Protein AF-A0A7D9EKV7-F1 (afdb_monomer_lite)

Secondary structure (DSSP, 8-state):
--HHHHHHHHHHHHTT-HHHHHHHHHHHS-HHHHHHHHHHHHHHHHHSSSS-HHHHHHHHHHTT-HHHHHHHHHHTT-HHHHHHHHHHHHHTT-S-TT-HHHHHHHHHHHHHHHHHHHHTT-HHHHHHHHHHSHHHHHHHHHHH-

Radius of gyration: 18.98 Å; chains: 1; bounding box: 50×20×52 Å

InterPro domains:
  IPR039694 WD repeat-containing protein 11 [PTHR14593] (2-132)
  IPR057854 WDR11, TPR domain [PF23753] (7-92)

Sequence (145 aa):
MIDKGLDACRYLQTYGKWDQAAWLAKATLDYNDCAEVMRRWIEHLSGTQISQQSRGLLLCISLGQFKKALLMVFGMRFFDRAALFAEACLEYGLLPTDDSSVSLLLESVFTEYARYLYAIGLINAAKYYCTKGGQEGKRLLEDIS

Structure (mmCIF, N/CA/C/O backbone):
data_AF-A0A7D9EKV7-F1
#
_entry.id   AF-A0A7D9EKV7-F1
#
loop_
_atom_site.group_PDB
_atom_site.id
_atom_site.type_symbol
_atom_site.label_atom_id
_atom_site.label_alt_id
_atom_site.label_comp_id
_atom_si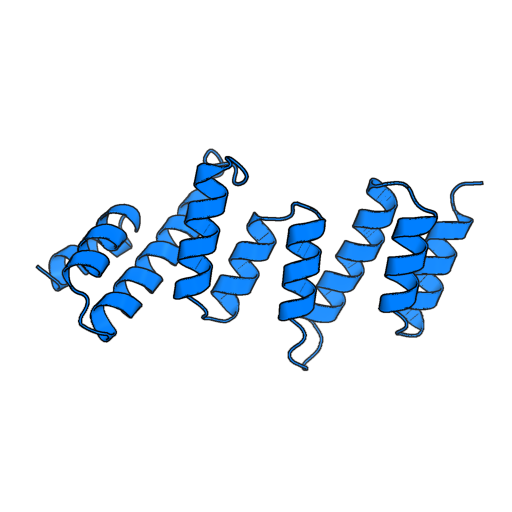te.label_asym_id
_atom_site.label_entity_id
_atom_site.label_seq_id
_atom_site.pdbx_PDB_ins_code
_atom_site.Cartn_x
_atom_site.Cartn_y
_atom_site.Cartn_z
_atom_site.occupancy
_atom_site.B_iso_or_equiv
_atom_site.auth_seq_id
_atom_site.auth_comp_id
_atom_site.auth_asym_id
_atom_site.auth_atom_id
_atom_site.pdbx_PDB_model_num
ATOM 1 N N . MET A 1 1 ? 26.977 0.892 -22.201 1.00 49.94 1 MET A N 1
ATOM 2 C CA . MET A 1 1 ? 25.902 0.423 -23.111 1.00 49.94 1 MET A CA 1
ATOM 3 C C . MET A 1 1 ? 24.528 0.479 -22.423 1.00 49.94 1 MET A C 1
ATOM 5 O O . MET A 1 1 ? 23.704 -0.391 -22.662 1.00 49.94 1 MET A O 1
ATOM 9 N N . ILE A 1 2 ? 24.272 1.485 -21.575 1.00 53.34 2 ILE A N 1
ATOM 10 C CA . ILE A 1 2 ? 23.206 1.422 -20.557 1.00 53.34 2 ILE A CA 1
ATOM 11 C C . ILE A 1 2 ? 21.836 1.911 -21.088 1.00 53.34 2 ILE A C 1
ATOM 13 O O . ILE A 1 2 ? 20.816 1.387 -20.670 1.00 53.34 2 ILE A O 1
ATOM 17 N N . ASP A 1 3 ? 21.775 2.761 -22.119 1.00 62.19 3 ASP A N 1
ATOM 18 C CA . ASP A 1 3 ? 20.488 3.356 -22.546 1.00 62.19 3 ASP A CA 1
ATOM 19 C C . ASP A 1 3 ? 19.622 2.525 -23.514 1.00 62.19 3 ASP A C 1
ATOM 21 O O . ASP A 1 3 ? 18.418 2.754 -23.630 1.00 62.19 3 ASP A O 1
ATOM 25 N N . LYS A 1 4 ? 20.178 1.519 -24.207 1.00 76.56 4 LYS A N 1
ATOM 26 C CA . LYS A 1 4 ? 19.422 0.800 -25.259 1.00 76.56 4 LYS A CA 1
ATOM 27 C C . LYS A 1 4 ? 18.253 -0.028 -24.712 1.00 76.56 4 LYS A C 1
ATOM 29 O O . LYS A 1 4 ? 17.242 -0.176 -25.396 1.00 76.56 4 LYS A O 1
ATOM 34 N N . GLY A 1 5 ?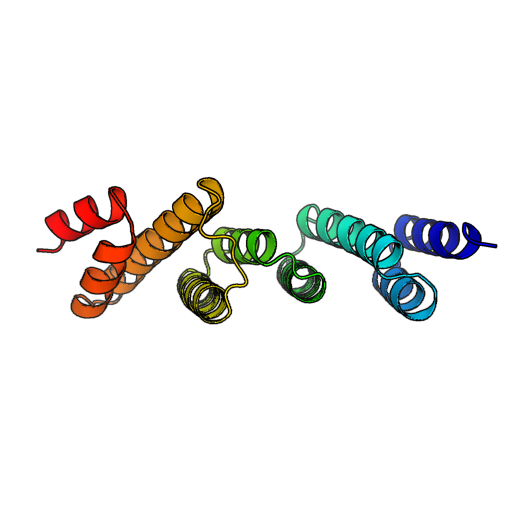 18.395 -0.586 -23.508 1.00 79.88 5 GLY A N 1
ATOM 35 C CA . GLY A 1 5 ? 17.357 -1.413 -22.883 1.00 79.88 5 GLY A CA 1
ATOM 36 C C . GLY A 1 5 ? 16.157 -0.586 -22.418 1.00 79.88 5 GLY A C 1
ATOM 37 O O . GLY A 1 5 ? 15.007 -0.965 -22.655 1.00 79.88 5 GLY A O 1
ATOM 38 N N . LEU A 1 6 ? 16.421 0.577 -21.817 1.00 82.56 6 LEU A N 1
ATOM 39 C CA . LEU A 1 6 ? 15.388 1.492 -21.338 1.00 82.56 6 LEU A CA 1
ATOM 40 C C . LEU A 1 6 ? 14.603 2.093 -22.511 1.00 82.56 6 LEU A C 1
ATOM 42 O O . LEU A 1 6 ? 13.371 2.128 -22.479 1.00 82.56 6 LEU A O 1
ATOM 46 N N . ASP A 1 7 ? 15.299 2.489 -23.578 1.00 84.12 7 ASP A N 1
ATOM 47 C CA . ASP A 1 7 ? 14.655 3.003 -24.786 1.00 84.12 7 ASP A CA 1
ATOM 48 C C . ASP A 1 7 ? 13.810 1.933 -25.485 1.00 84.12 7 ASP A C 1
ATOM 50 O O . ASP A 1 7 ? 12.684 2.220 -25.891 1.00 84.12 7 ASP A O 1
ATOM 54 N N . ALA A 1 8 ? 14.268 0.678 -25.546 1.00 85.56 8 ALA A N 1
ATOM 55 C CA . ALA A 1 8 ? 13.453 -0.424 -26.060 1.00 85.56 8 ALA A CA 1
ATOM 56 C C . ALA A 1 8 ? 12.165 -0.628 -25.237 1.00 85.56 8 ALA A C 1
ATOM 58 O O . ALA A 1 8 ? 11.086 -0.812 -25.807 1.00 85.56 8 ALA A O 1
ATOM 59 N N . CYS A 1 9 ? 12.249 -0.530 -23.905 1.00 85.88 9 CYS A N 1
ATOM 60 C CA . CYS A 1 9 ? 11.076 -0.593 -23.031 1.00 85.88 9 CYS A CA 1
ATOM 61 C C . CYS A 1 9 ? 10.117 0.579 -23.286 1.00 85.88 9 CYS A C 1
ATOM 63 O O . CYS A 1 9 ? 8.914 0.355 -23.416 1.00 85.88 9 CYS A O 1
ATOM 65 N N . ARG A 1 10 ? 10.629 1.810 -23.422 1.00 86.00 10 ARG A N 1
ATOM 66 C CA . ARG A 1 10 ? 9.820 3.000 -23.751 1.00 86.00 10 ARG A CA 1
ATOM 67 C C . ARG A 1 10 ? 9.108 2.845 -25.089 1.00 86.00 10 ARG A C 1
ATOM 69 O O . ARG A 1 10 ? 7.912 3.109 -25.174 1.00 86.00 10 ARG A O 1
ATOM 76 N N . TYR A 1 11 ? 9.808 2.351 -26.109 1.00 89.44 11 TYR A N 1
ATOM 77 C CA . TYR A 1 11 ? 9.209 2.050 -27.407 1.00 89.44 11 TYR A CA 1
ATOM 78 C C . TYR A 1 11 ? 8.039 1.069 -27.264 1.00 89.44 11 TYR A C 1
ATOM 80 O O . TYR A 1 11 ? 6.940 1.354 -27.738 1.00 89.44 11 TYR A O 1
ATOM 88 N N . LEU A 1 12 ? 8.228 -0.050 -26.559 1.00 87.56 12 LEU A N 1
ATOM 89 C CA . LEU A 1 12 ? 7.160 -1.031 -26.331 1.00 87.56 12 LEU A CA 1
ATOM 90 C C . LEU A 1 12 ? 5.962 -0.439 -25.567 1.00 87.56 12 LEU A C 1
ATOM 92 O O . LEU A 1 12 ? 4.821 -0.755 -25.909 1.00 87.56 12 LEU A O 1
ATOM 96 N N . GLN A 1 13 ? 6.200 0.438 -24.587 1.00 86.62 13 GLN A N 1
ATOM 97 C CA . GLN A 1 13 ? 5.142 1.136 -23.844 1.00 86.62 13 GLN A CA 1
ATOM 98 C C . GLN A 1 13 ? 4.319 2.069 -24.743 1.00 86.62 13 GLN A C 1
ATOM 100 O O . GLN A 1 13 ? 3.090 2.030 -24.686 1.00 86.62 13 GLN A O 1
ATOM 105 N N . THR A 1 14 ? 4.961 2.836 -25.632 1.00 87.00 14 THR A N 1
ATOM 106 C CA . THR A 1 14 ? 4.271 3.716 -26.597 1.00 87.00 14 THR A CA 1
ATOM 107 C C . THR A 1 14 ? 3.355 2.937 -27.545 1.00 87.00 14 THR A C 1
ATOM 109 O O . THR A 1 14 ? 2.287 3.422 -27.909 1.00 87.00 14 THR A O 1
ATOM 112 N N . TYR A 1 15 ? 3.724 1.703 -27.901 1.00 85.88 15 TYR A N 1
ATOM 113 C CA . TYR A 1 15 ? 2.894 0.805 -28.717 1.00 85.88 15 TYR A CA 1
ATOM 114 C C . TYR A 1 15 ? 1.878 -0.021 -27.904 1.00 85.88 15 TYR A C 1
ATOM 116 O O . TYR A 1 15 ? 1.263 -0.940 -28.445 1.00 85.88 15 TYR A O 1
ATOM 124 N N . GLY A 1 16 ? 1.710 0.254 -26.607 1.00 82.38 16 GLY A N 1
ATOM 125 C CA . GLY A 1 16 ? 0.757 -0.445 -25.740 1.00 82.38 16 GLY A CA 1
ATOM 126 C C . GLY A 1 16 ? 1.159 -1.875 -25.359 1.00 82.38 16 GLY A C 1
ATOM 127 O O . GLY A 1 16 ? 0.357 -2.608 -24.779 1.00 82.38 16 GLY A O 1
ATOM 128 N N . LYS A 1 17 ? 2.397 -2.300 -25.645 1.00 87.44 17 LYS A N 1
ATOM 129 C CA . LYS A 1 17 ? 2.916 -3.645 -25.337 1.00 87.44 17 LYS A CA 1
ATOM 130 C C . LYS A 1 17 ? 3.526 -3.712 -23.933 1.00 87.44 17 LYS A C 1
ATOM 132 O O . LYS A 1 17 ? 4.689 -4.078 -23.757 1.00 87.44 17 LYS A O 1
ATOM 137 N N . TRP A 1 18 ? 2.730 -3.369 -22.925 1.00 85.81 18 TRP A N 1
ATOM 138 C CA . TRP A 1 18 ? 3.188 -3.226 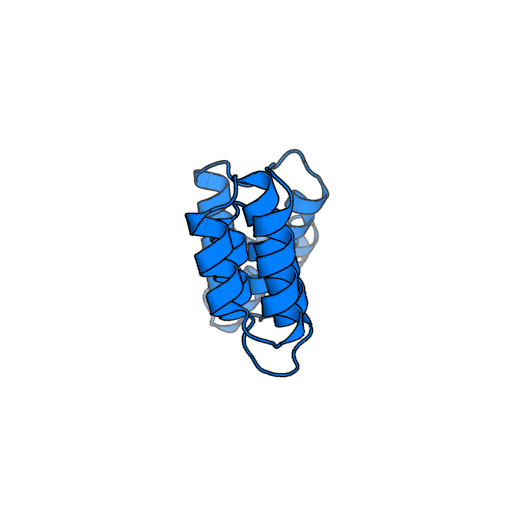-21.539 1.00 85.81 18 TRP A CA 1
ATOM 139 C C . TRP A 1 18 ? 3.734 -4.516 -20.915 1.00 85.81 18 TRP A C 1
ATOM 141 O O . TRP A 1 18 ? 4.771 -4.480 -20.260 1.00 85.81 18 TRP A O 1
ATOM 151 N N . ASP A 1 19 ? 3.097 -5.660 -21.175 1.00 84.62 19 ASP A N 1
ATOM 152 C CA . ASP A 1 19 ? 3.557 -6.968 -20.687 1.00 84.62 19 ASP A CA 1
ATOM 153 C C . ASP A 1 19 ? 4.952 -7.332 -21.229 1.00 84.62 19 ASP A C 1
ATOM 155 O O . ASP A 1 19 ? 5.818 -7.803 -20.492 1.00 84.62 19 ASP A O 1
ATOM 159 N N . GLN A 1 20 ? 5.201 -7.048 -22.513 1.00 85.75 20 GLN A N 1
ATOM 160 C CA . GLN A 1 20 ? 6.502 -7.285 -23.145 1.00 85.75 20 GLN A CA 1
ATOM 161 C C . GLN A 1 20 ? 7.560 -6.310 -22.623 1.00 85.75 20 GLN A C 1
ATOM 163 O O . GLN A 1 20 ? 8.694 -6.719 -22.382 1.00 85.75 20 GLN A O 1
ATOM 168 N N . ALA A 1 21 ? 7.186 -5.046 -22.396 1.00 86.75 21 ALA A N 1
ATOM 169 C CA . ALA A 1 21 ? 8.070 -4.053 -21.793 1.00 86.75 21 ALA A CA 1
ATOM 170 C C . ALA A 1 21 ? 8.489 -4.461 -20.372 1.00 86.75 21 ALA A C 1
ATOM 172 O O . ALA A 1 21 ? 9.663 -4.368 -20.030 1.00 86.75 21 ALA A O 1
ATOM 173 N N . ALA A 1 22 ? 7.557 -4.962 -19.557 1.00 85.38 22 ALA A N 1
ATOM 174 C CA . ALA A 1 22 ? 7.851 -5.408 -18.199 1.00 85.38 22 ALA A CA 1
ATOM 175 C C . ALA A 1 22 ? 8.737 -6.660 -18.167 1.00 85.38 22 ALA A C 1
ATOM 177 O O . ALA A 1 22 ? 9.647 -6.748 -17.341 1.00 85.38 22 ALA A O 1
ATOM 178 N N . TRP A 1 23 ? 8.501 -7.616 -19.070 1.00 87.19 23 TRP A N 1
ATOM 179 C CA . TRP A 1 23 ? 9.353 -8.799 -19.186 1.00 87.19 23 TRP A CA 1
ATOM 180 C C . TRP A 1 23 ? 10.772 -8.428 -19.625 1.00 87.19 23 TRP A C 1
ATOM 182 O O . TRP A 1 23 ? 11.739 -8.840 -18.986 1.00 87.19 23 TRP A O 1
ATOM 192 N N . LEU A 1 24 ? 10.895 -7.584 -20.655 1.00 86.00 24 LEU A N 1
ATOM 193 C CA . LEU A 1 24 ? 12.186 -7.092 -21.131 1.00 86.00 24 LEU A CA 1
ATOM 194 C C . LEU A 1 24 ? 12.931 -6.343 -20.023 1.00 86.00 24 LEU A C 1
ATOM 196 O O . LEU A 1 24 ? 14.108 -6.613 -19.787 1.00 86.00 24 LEU A O 1
ATOM 200 N N . ALA A 1 25 ? 12.237 -5.465 -19.297 1.00 86.00 25 ALA A N 1
ATOM 201 C CA . ALA A 1 25 ? 12.813 -4.720 -18.189 1.00 86.00 25 ALA A CA 1
ATOM 202 C C . ALA A 1 25 ? 13.349 -5.649 -17.094 1.00 86.00 25 ALA A C 1
ATOM 204 O O . ALA A 1 25 ? 14.479 -5.479 -16.656 1.00 86.00 25 ALA A O 1
ATOM 205 N N . LYS A 1 26 ? 12.587 -6.669 -16.682 1.00 83.62 26 LYS A N 1
ATOM 206 C CA . LYS A 1 26 ? 13.044 -7.640 -15.671 1.00 83.62 26 LYS A CA 1
ATOM 207 C C . LYS A 1 26 ? 14.222 -8.499 -16.135 1.00 83.62 26 LYS A C 1
ATOM 209 O O . LYS A 1 26 ? 15.004 -8.937 -15.302 1.00 83.62 26 LYS A O 1
ATOM 214 N N . ALA A 1 27 ? 14.325 -8.772 -17.434 1.00 86.56 27 ALA A N 1
ATOM 215 C CA . ALA A 1 27 ? 15.374 -9.624 -17.988 1.00 86.56 27 ALA A CA 1
ATOM 216 C C . ALA A 1 27 ? 16.683 -8.874 -18.280 1.00 86.56 27 ALA A C 1
ATOM 218 O O . ALA A 1 27 ? 17.741 -9.498 -18.317 1.00 86.56 27 ALA A O 1
ATOM 219 N N . THR A 1 28 ? 16.616 -7.565 -18.542 1.00 84.00 28 THR A N 1
ATOM 220 C CA . THR A 1 28 ? 17.755 -6.807 -19.090 1.00 84.00 28 THR A CA 1
ATOM 221 C C . THR A 1 28 ? 18.181 -5.594 -18.273 1.00 84.00 28 THR A C 1
ATOM 223 O O . THR A 1 28 ? 19.330 -5.178 -18.411 1.00 84.00 28 THR A O 1
ATOM 226 N N . LEU A 1 29 ? 17.297 -5.024 -17.450 1.00 84.19 29 LEU A N 1
ATOM 227 C CA . LEU A 1 29 ? 17.575 -3.807 -16.687 1.00 84.19 29 LEU A CA 1
ATOM 228 C C . LEU A 1 29 ? 17.938 -4.121 -15.236 1.00 84.19 29 LEU A C 1
ATOM 230 O O . LEU A 1 29 ? 17.596 -5.178 -14.702 1.00 84.19 29 LEU A O 1
ATOM 234 N N . ASP A 1 30 ? 18.620 -3.176 -14.595 1.00 85.94 30 ASP A N 1
ATOM 235 C CA . ASP A 1 30 ? 18.826 -3.215 -13.155 1.00 85.94 30 ASP A CA 1
ATOM 236 C C . ASP A 1 30 ? 17.510 -2.932 -12.402 1.00 85.94 30 ASP A C 1
ATOM 238 O O . ASP A 1 30 ? 16.475 -2.595 -12.986 1.00 85.94 30 ASP A O 1
ATOM 242 N N . TYR A 1 31 ? 17.521 -3.101 -11.078 1.00 80.81 31 TYR A N 1
ATOM 243 C CA . TYR A 1 31 ? 16.307 -2.941 -10.277 1.00 80.81 31 TYR A CA 1
ATOM 244 C C . TYR A 1 31 ? 15.702 -1.531 -10.388 1.00 80.81 31 TYR A C 1
ATOM 246 O O . TYR A 1 31 ? 14.479 -1.392 -10.429 1.00 80.81 31 TYR A O 1
ATOM 254 N N . ASN A 1 32 ? 16.538 -0.493 -10.465 1.00 84.31 32 ASN A N 1
ATOM 255 C CA . ASN A 1 32 ? 16.085 0.896 -10.485 1.00 84.31 32 ASN A CA 1
ATOM 256 C C . ASN A 1 32 ? 15.389 1.246 -11.803 1.00 84.31 32 ASN A C 1
ATOM 258 O O . ASN A 1 32 ? 14.267 1.771 -11.785 1.00 84.31 32 ASN A O 1
ATOM 262 N N . ASP A 1 33 ? 16.004 0.886 -12.926 1.00 84.81 33 ASP A N 1
ATOM 263 C CA . ASP A 1 33 ? 15.457 1.109 -14.261 1.00 84.81 33 ASP A CA 1
ATOM 264 C C . ASP A 1 33 ? 14.220 0.230 -14.494 1.00 84.81 33 ASP A C 1
ATOM 266 O O . ASP A 1 33 ? 13.194 0.688 -15.011 1.00 84.81 33 ASP A O 1
ATOM 270 N N . CYS A 1 34 ? 14.251 -1.022 -14.025 1.00 85.62 34 CYS A N 1
ATOM 271 C CA . CYS A 1 34 ? 13.095 -1.914 -14.061 1.00 85.62 34 CYS A CA 1
ATOM 272 C C . CYS A 1 34 ? 11.912 -1.348 -13.256 1.00 85.62 34 CYS A C 1
ATOM 274 O O . CYS A 1 34 ? 10.767 -1.343 -13.728 1.00 85.62 34 CYS A O 1
ATOM 276 N N . ALA A 1 35 ? 12.176 -0.808 -12.063 1.00 85.31 35 ALA A N 1
ATOM 277 C CA . ALA A 1 35 ? 11.164 -0.171 -11.231 1.00 85.31 35 ALA A CA 1
ATOM 278 C C . ALA A 1 35 ? 10.577 1.089 -11.882 1.00 85.31 35 ALA A C 1
ATOM 280 O O . ALA A 1 35 ? 9.398 1.382 -11.677 1.00 85.31 35 ALA A O 1
ATOM 281 N N . GLU A 1 36 ? 11.353 1.838 -12.670 1.00 86.19 36 GLU A N 1
ATOM 282 C CA . GLU A 1 36 ? 10.844 2.975 -13.448 1.00 86.19 36 GLU A CA 1
ATOM 283 C C . GLU A 1 36 ? 9.855 2.527 -14.527 1.00 86.19 36 GLU A C 1
ATOM 285 O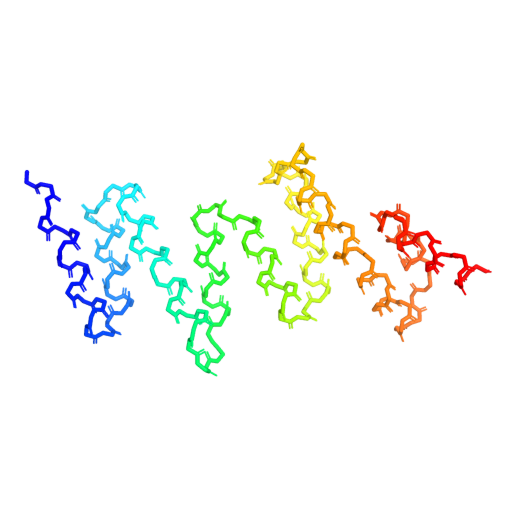 O . GLU A 1 36 ? 8.750 3.071 -14.624 1.00 86.19 36 GLU A O 1
ATOM 290 N N . VAL A 1 37 ? 10.212 1.497 -15.299 1.00 86.12 37 VAL A N 1
ATOM 291 C CA . VAL A 1 37 ? 9.335 0.927 -16.334 1.00 86.12 37 VAL A CA 1
ATOM 292 C C . VAL A 1 37 ? 8.038 0.405 -15.709 1.00 86.12 37 VAL A C 1
ATOM 294 O O . VAL A 1 37 ? 6.950 0.702 -16.211 1.00 86.12 37 VAL A O 1
ATOM 297 N N . MET A 1 38 ? 8.127 -0.311 -14.584 1.00 84.62 38 MET A N 1
ATOM 298 C CA . MET A 1 38 ? 6.952 -0.822 -13.871 1.00 84.62 38 MET A CA 1
ATOM 299 C C . MET A 1 38 ? 6.097 0.293 -13.243 1.00 84.62 38 MET A C 1
ATOM 301 O O . MET A 1 38 ? 4.871 0.196 -13.278 1.00 84.62 38 MET A O 1
ATOM 305 N N . ARG A 1 39 ? 6.693 1.383 -12.736 1.00 84.75 39 ARG A N 1
ATOM 306 C CA . ARG A 1 39 ? 5.946 2.555 -12.230 1.00 84.75 39 ARG A CA 1
ATOM 307 C C . ARG A 1 39 ? 5.099 3.215 -13.316 1.00 84.75 39 ARG A C 1
ATOM 309 O O . ARG A 1 39 ? 3.916 3.455 -13.075 1.00 84.75 39 ARG A O 1
ATOM 316 N N . ARG A 1 40 ? 5.663 3.425 -14.512 1.00 85.94 40 ARG A N 1
ATOM 317 C CA . ARG A 1 40 ? 4.916 3.946 -15.676 1.00 85.94 40 ARG A CA 1
ATOM 318 C C . ARG A 1 40 ? 3.740 3.045 -16.044 1.00 85.94 40 ARG A C 1
ATOM 320 O O . ARG A 1 40 ? 2.664 3.528 -16.383 1.00 85.94 40 ARG A O 1
ATOM 327 N N . TRP A 1 41 ? 3.928 1.728 -15.944 1.00 85.25 41 TRP A N 1
ATOM 328 C CA . TRP A 1 41 ? 2.848 0.783 -16.202 1.00 85.25 41 TRP A CA 1
ATOM 329 C C . TRP A 1 41 ? 1.737 0.879 -15.150 1.00 85.25 41 TRP A C 1
ATOM 331 O O . TRP A 1 41 ? 0.566 0.917 -15.514 1.00 85.25 41 TRP A O 1
ATOM 341 N N . ILE A 1 42 ? 2.077 0.999 -13.862 1.00 83.06 42 ILE A N 1
ATOM 342 C CA . ILE A 1 42 ? 1.086 1.223 -12.795 1.00 83.06 42 ILE A CA 1
ATOM 343 C C . ILE A 1 42 ? 0.283 2.505 -13.056 1.00 83.06 42 ILE A C 1
ATOM 345 O O . ILE A 1 42 ? -0.935 2.494 -12.917 1.00 83.06 42 ILE A O 1
ATOM 349 N N . GLU A 1 43 ? 0.936 3.601 -13.445 1.00 82.81 43 GLU A N 1
ATOM 350 C CA . GLU A 1 43 ? 0.259 4.865 -13.779 1.00 82.81 43 GLU A CA 1
ATOM 351 C C . GLU A 1 43 ? -0.696 4.708 -14.965 1.00 82.81 43 GLU A C 1
ATOM 353 O O . GLU A 1 43 ? -1.840 5.158 -14.894 1.00 82.81 43 GLU A O 1
ATOM 358 N N . HIS A 1 44 ? -0.269 3.997 -16.011 1.00 82.50 44 HIS A N 1
ATOM 359 C CA . HIS A 1 44 ? -1.131 3.670 -17.141 1.00 82.50 44 HIS A CA 1
ATOM 360 C C . HIS A 1 44 ? -2.353 2.846 -16.709 1.00 82.50 44 HIS A C 1
ATOM 362 O O . HIS A 1 44 ? -3.479 3.203 -17.048 1.00 82.50 44 HIS A O 1
ATOM 368 N N . LEU A 1 45 ? -2.154 1.791 -15.910 1.00 78.50 45 LEU A N 1
ATOM 369 C CA . LEU A 1 45 ? -3.235 0.925 -15.419 1.00 78.50 45 LEU A CA 1
ATOM 370 C C . LEU A 1 45 ? -4.218 1.661 -14.497 1.00 78.50 45 LEU A C 1
ATOM 372 O O . LEU A 1 45 ? -5.405 1.341 -14.487 1.00 78.50 45 LEU A O 1
ATOM 376 N N . SER A 1 46 ? -3.743 2.647 -13.734 1.00 73.38 46 SER A N 1
ATOM 377 C CA . SER A 1 46 ? -4.599 3.506 -12.908 1.00 73.38 46 SER A CA 1
ATOM 378 C C . SER A 1 46 ? -5.412 4.506 -13.736 1.00 73.38 46 SER A C 1
ATOM 380 O O . SER A 1 46 ? -6.487 4.907 -13.299 1.00 73.38 46 SER A O 1
ATOM 382 N N . GLY A 1 47 ? -4.916 4.912 -14.911 1.00 69.25 47 GLY A N 1
ATOM 383 C CA . GLY A 1 47 ? -5.591 5.848 -15.817 1.00 69.25 47 GLY A CA 1
ATOM 384 C C . GLY A 1 47 ? -6.546 5.196 -16.822 1.00 69.25 47 GLY A C 1
ATOM 385 O O . GLY A 1 47 ? -7.425 5.868 -17.361 1.00 69.25 47 GLY A O 1
ATOM 386 N N . THR A 1 48 ? -6.407 3.897 -17.096 1.00 65.00 48 THR A N 1
ATOM 387 C CA . THR A 1 48 ? -7.310 3.191 -18.014 1.00 65.00 48 THR A CA 1
ATOM 388 C C . THR A 1 48 ? -8.701 3.007 -17.399 1.00 65.00 48 THR A C 1
ATOM 390 O O . THR A 1 48 ? -8.827 2.481 -16.299 1.00 65.00 48 THR A O 1
ATOM 393 N N . GLN A 1 49 ? -9.759 3.362 -18.144 1.00 53.69 49 GLN A N 1
ATOM 394 C CA . GLN A 1 49 ? -11.174 3.197 -17.747 1.00 53.69 49 GLN A CA 1
ATOM 395 C C . GLN A 1 49 ? -11.594 1.738 -17.471 1.00 53.69 49 GLN A C 1
ATOM 397 O O . GLN A 1 49 ? -12.676 1.487 -16.947 1.00 53.69 49 GLN A O 1
ATOM 402 N N . ILE A 1 50 ? -10.756 0.765 -17.836 1.00 54.09 50 ILE A N 1
ATOM 403 C CA . ILE A 1 50 ? -11.027 -0.663 -17.693 1.00 54.09 50 ILE A CA 1
ATOM 404 C C . ILE A 1 50 ? -10.347 -1.168 -16.418 1.00 54.09 50 ILE A C 1
ATOM 406 O O . ILE A 1 50 ? -9.171 -0.905 -16.188 1.00 54.09 50 ILE A O 1
ATOM 410 N N . SER A 1 51 ? -11.106 -1.927 -15.623 1.00 60.09 51 SER A N 1
ATOM 411 C CA . SER A 1 51 ? -10.760 -2.573 -14.348 1.00 60.09 51 SER A CA 1
ATOM 412 C C . SER A 1 51 ? -9.499 -3.462 -14.401 1.00 60.09 51 SER A C 1
ATOM 414 O O . SER A 1 51 ? -9.561 -4.686 -14.322 1.00 60.09 51 SER A O 1
ATOM 416 N N . GLN A 1 52 ? -8.316 -2.862 -14.543 1.00 69.44 52 GLN A N 1
ATOM 417 C CA . GLN A 1 52 ? -7.027 -3.550 -14.396 1.00 69.44 52 GLN A CA 1
ATOM 418 C C . GLN A 1 52 ? -6.288 -3.135 -13.123 1.00 69.44 52 GLN A C 1
ATOM 420 O O . GLN A 1 52 ? -5.095 -3.401 -12.962 1.00 69.44 52 GLN A O 1
ATOM 425 N N . GLN A 1 53 ? -7.004 -2.536 -12.170 1.00 72.88 53 GLN A N 1
ATOM 426 C CA . GLN A 1 53 ? -6.412 -2.114 -10.907 1.00 72.88 53 GLN A CA 1
ATOM 427 C C . GLN A 1 53 ? -5.859 -3.292 -10.089 1.00 72.88 53 GLN A C 1
ATOM 429 O O . GLN A 1 53 ? -4.887 -3.119 -9.361 1.00 72.88 53 GLN A O 1
ATOM 434 N N . SER A 1 54 ? -6.395 -4.506 -10.270 1.00 77.69 54 SER A N 1
ATOM 435 C CA . SER A 1 54 ? -5.846 -5.739 -9.685 1.00 77.69 54 SER A CA 1
ATOM 436 C C . SER A 1 54 ? -4.427 -6.052 -10.178 1.00 77.69 54 SER A C 1
ATOM 438 O O . SER A 1 54 ? -3.574 -6.447 -9.386 1.00 77.69 54 SER A O 1
ATOM 440 N N . ARG A 1 55 ? -4.128 -5.821 -11.464 1.00 80.62 55 ARG A N 1
ATOM 441 C CA . ARG A 1 55 ? -2.766 -5.971 -12.010 1.00 80.62 55 ARG A CA 1
ATOM 442 C C . ARG A 1 55 ? -1.847 -4.870 -11.492 1.00 80.62 55 ARG A C 1
ATOM 444 O O . ARG A 1 55 ? -0.720 -5.161 -11.104 1.00 80.62 55 ARG A O 1
ATOM 451 N N . GLY A 1 56 ? -2.342 -3.634 -11.418 1.00 82.88 56 GLY A N 1
ATOM 452 C CA . GLY A 1 56 ? -1.598 -2.519 -10.824 1.00 82.88 56 GLY A CA 1
ATOM 453 C C . GLY A 1 56 ? -1.238 -2.772 -9.355 1.00 82.88 56 GLY A C 1
ATOM 454 O O . GLY A 1 56 ? -0.109 -2.516 -8.948 1.00 82.88 56 GLY A O 1
ATOM 455 N N . LEU A 1 57 ? -2.153 -3.370 -8.587 1.00 84.31 57 LEU A N 1
ATOM 456 C CA . LEU A 1 57 ? -1.917 -3.784 -7.204 1.00 84.31 57 LEU A CA 1
ATOM 457 C C . LEU A 1 57 ? -0.778 -4.808 -7.093 1.00 84.31 57 LEU A C 1
ATOM 459 O O . LEU A 1 57 ? 0.136 -4.620 -6.291 1.00 84.31 57 LEU A O 1
ATOM 463 N N . LEU A 1 58 ? -0.801 -5.863 -7.914 1.00 84.88 58 LEU A N 1
ATOM 464 C CA . LEU A 1 58 ? 0.259 -6.880 -7.925 1.00 84.88 58 LEU A CA 1
ATOM 465 C C . LEU A 1 58 ? 1.622 -6.279 -8.291 1.00 84.88 58 LEU A C 1
ATOM 467 O O . LEU A 1 58 ? 2.634 -6.631 -7.684 1.00 84.88 58 LEU A O 1
ATOM 471 N N . LEU A 1 59 ? 1.649 -5.338 -9.239 1.00 84.81 59 LEU A N 1
ATOM 472 C CA . LEU A 1 59 ? 2.868 -4.616 -9.600 1.00 84.81 59 LEU A CA 1
ATOM 473 C C . LEU A 1 59 ? 3.390 -3.773 -8.430 1.00 84.81 59 LEU A C 1
ATOM 475 O O . LEU A 1 59 ? 4.577 -3.866 -8.119 1.00 84.81 59 LEU A O 1
ATOM 479 N N . CYS A 1 60 ? 2.524 -3.024 -7.738 1.00 84.62 60 CYS A N 1
ATOM 480 C CA . CYS A 1 60 ? 2.900 -2.260 -6.542 1.00 84.62 60 CYS A CA 1
ATOM 481 C C . CYS A 1 60 ? 3.526 -3.158 -5.467 1.00 84.62 60 CYS A C 1
ATOM 483 O O . CYS A 1 60 ? 4.581 -2.816 -4.934 1.00 84.62 60 CYS A O 1
ATOM 485 N N . ILE A 1 61 ? 2.923 -4.318 -5.185 1.00 86.06 61 ILE A N 1
ATOM 486 C CA . ILE A 1 61 ? 3.454 -5.285 -4.211 1.00 86.06 61 ILE A CA 1
ATOM 487 C C . ILE A 1 61 ? 4.819 -5.815 -4.667 1.00 86.06 61 ILE A C 1
ATOM 489 O O . ILE A 1 61 ? 5.758 -5.841 -3.877 1.00 86.06 61 ILE A O 1
ATOM 493 N N . SER A 1 62 ? 4.968 -6.170 -5.948 1.00 85.25 62 SER A N 1
ATOM 494 C CA . SER A 1 62 ? 6.237 -6.687 -6.483 1.00 85.25 62 SER A CA 1
ATOM 495 C C . SER A 1 62 ? 7.392 -5.678 -6.443 1.00 85.25 62 SER A C 1
ATOM 497 O O . SER A 1 62 ? 8.550 -6.078 -6.405 1.00 85.25 62 SER A O 1
ATOM 499 N N . LEU A 1 63 ? 7.074 -4.380 -6.436 1.00 83.94 63 LEU A N 1
ATOM 500 C CA . LEU A 1 63 ? 8.031 -3.277 -6.310 1.00 83.94 63 LEU A CA 1
ATOM 501 C C . LEU A 1 63 ? 8.290 -2.865 -4.852 1.00 83.94 63 LEU A C 1
ATOM 503 O O . LEU A 1 63 ? 8.996 -1.885 -4.615 1.00 83.94 63 LEU A O 1
ATOM 507 N N . GLY A 1 64 ? 7.670 -3.539 -3.878 1.00 83.94 64 GLY A N 1
ATOM 508 C CA . GLY A 1 64 ? 7.735 -3.161 -2.465 1.00 83.94 64 GLY A CA 1
ATOM 509 C C . GLY A 1 64 ? 6.992 -1.861 -2.131 1.00 83.94 64 GLY A C 1
ATOM 510 O O . GLY A 1 64 ? 7.192 -1.279 -1.069 1.00 83.94 64 GLY A O 1
ATOM 511 N N . GLN A 1 65 ? 6.118 -1.374 -3.016 1.00 85.56 65 GLN A N 1
ATOM 512 C CA . GLN A 1 65 ? 5.328 -0.158 -2.801 1.00 85.56 65 GLN A CA 1
ATOM 513 C C . GLN A 1 65 ? 4.056 -0.459 -1.992 1.00 85.56 65 GLN A C 1
ATOM 515 O O . GLN A 1 65 ? 2.936 -0.227 -2.457 1.00 85.56 65 GLN A O 1
ATOM 520 N N . PHE A 1 66 ? 4.216 -0.963 -0.766 1.00 87.50 66 PHE A N 1
ATOM 521 C CA . PHE A 1 66 ? 3.110 -1.428 0.086 1.00 87.50 66 PHE A CA 1
ATOM 522 C C . PHE A 1 66 ? 2.101 -0.324 0.432 1.00 87.50 66 PHE A C 1
ATOM 524 O O . PHE A 1 66 ? 0.896 -0.555 0.374 1.00 87.50 66 PHE A O 1
ATOM 531 N N . LYS A 1 67 ? 2.563 0.911 0.675 1.00 87.19 67 LYS A N 1
ATOM 532 C CA . LYS A 1 67 ? 1.687 2.079 0.896 1.00 87.19 67 LYS A CA 1
ATOM 533 C C . LYS A 1 67 ? 0.759 2.340 -0.296 1.00 87.19 67 LYS A C 1
ATOM 535 O O . LYS A 1 67 ? -0.439 2.548 -0.126 1.00 87.19 67 LYS A O 1
ATOM 540 N N . LYS A 1 68 ? 1.306 2.299 -1.518 1.00 85.12 68 LYS A N 1
ATOM 541 C CA . LYS A 1 68 ? 0.537 2.508 -2.755 1.00 85.12 68 LYS A CA 1
ATOM 542 C C . LYS A 1 68 ? -0.414 1.339 -3.013 1.00 85.12 68 LYS A C 1
ATOM 544 O O . LYS A 1 68 ? -1.556 1.568 -3.394 1.00 85.12 68 LYS A O 1
ATOM 549 N N . ALA A 1 69 ? 0.030 0.111 -2.749 1.00 88.44 69 ALA A N 1
ATOM 550 C CA . ALA A 1 69 ? -0.815 -1.077 -2.808 1.00 88.44 69 ALA A CA 1
ATOM 551 C C . ALA A 1 69 ? -2.023 -0.960 -1.861 1.00 88.44 69 ALA A C 1
ATOM 553 O O . ALA A 1 69 ? -3.157 -1.136 -2.303 1.00 88.44 69 ALA A O 1
ATOM 554 N N . LEU A 1 70 ? -1.805 -0.573 -0.600 1.00 87.88 70 LEU A N 1
ATOM 555 C CA . LEU A 1 70 ? -2.876 -0.391 0.382 1.00 87.88 70 LEU A CA 1
ATOM 556 C C . LEU A 1 70 ? -3.878 0.689 -0.056 1.00 87.88 70 LEU A C 1
ATOM 558 O O . LEU A 1 70 ? -5.082 0.448 -0.016 1.00 87.88 70 LEU A O 1
ATOM 562 N N . LEU A 1 71 ? -3.398 1.835 -0.559 1.00 87.88 71 LEU A N 1
ATOM 563 C CA . LEU A 1 71 ? -4.258 2.886 -1.122 1.00 87.88 71 LEU A CA 1
ATOM 564 C C . LEU A 1 71 ? -5.126 2.377 -2.280 1.00 87.88 71 LEU A C 1
ATOM 566 O O . LEU A 1 71 ? -6.298 2.734 -2.368 1.00 87.88 71 LEU A O 1
ATOM 570 N N . MET A 1 72 ? -4.575 1.532 -3.157 1.00 85.62 72 MET A N 1
ATOM 571 C CA . MET A 1 72 ? -5.333 0.951 -4.268 1.00 85.62 72 MET A CA 1
ATOM 572 C C . MET A 1 72 ? -6.420 -0.012 -3.779 1.00 85.62 72 MET A C 1
ATOM 574 O O . MET A 1 72 ? -7.550 0.073 -4.252 1.00 85.62 72 MET A O 1
ATOM 578 N N . VAL A 1 73 ? -6.118 -0.901 -2.823 1.00 87.44 73 VAL A N 1
ATOM 579 C CA . VAL A 1 73 ? -7.125 -1.823 -2.253 1.00 87.44 73 VAL A CA 1
ATOM 580 C C . VAL A 1 73 ? -8.229 -1.044 -1.539 1.00 87.44 73 VAL A C 1
ATOM 582 O O . VAL A 1 73 ? -9.410 -1.341 -1.723 1.00 87.44 73 VAL A O 1
ATOM 585 N N . PHE A 1 74 ? -7.853 -0.013 -0.780 1.00 86.19 74 PHE A N 1
ATOM 586 C CA . PHE A 1 74 ? -8.799 0.861 -0.094 1.00 86.19 74 PHE A CA 1
ATOM 587 C C . PHE A 1 74 ? -9.690 1.630 -1.083 1.00 86.19 74 PHE A C 1
ATOM 589 O O . PHE A 1 74 ? -10.910 1.647 -0.931 1.00 86.19 74 PHE A O 1
ATOM 596 N N . GLY A 1 75 ? -9.114 2.182 -2.157 1.00 84.06 75 GLY A N 1
ATOM 597 C CA . GLY A 1 75 ? -9.859 2.859 -3.224 1.00 84.06 75 GLY A CA 1
ATOM 598 C C . GLY A 1 75 ? -10.839 1.947 -3.973 1.00 84.06 75 GLY A C 1
ATOM 599 O O . GLY A 1 75 ? -11.905 2.401 -4.385 1.00 84.06 75 GLY A O 1
ATOM 600 N N . MET A 1 76 ? -10.534 0.649 -4.085 1.00 83.50 76 MET A N 1
ATOM 601 C CA . MET A 1 76 ? -11.441 -0.363 -4.650 1.00 83.50 76 MET A CA 1
ATOM 602 C C . MET A 1 76 ? -12.594 -0.759 -3.712 1.00 83.50 76 MET A C 1
ATOM 604 O O . 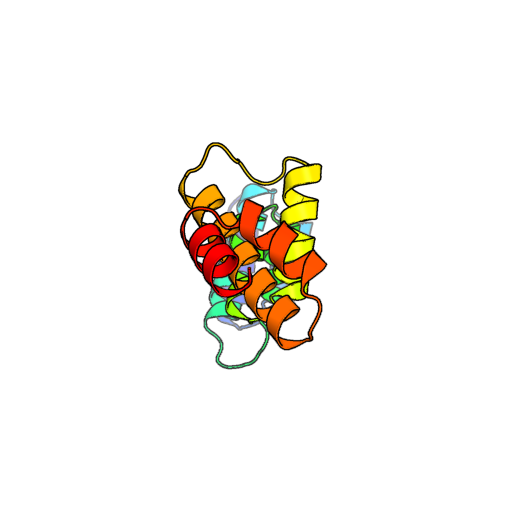MET A 1 76 ? -13.432 -1.568 -4.105 1.00 83.50 76 MET A O 1
ATOM 608 N N . ARG A 1 77 ? -12.665 -0.199 -2.494 1.00 82.62 77 ARG A N 1
ATOM 609 C CA . ARG A 1 77 ? -13.664 -0.520 -1.455 1.00 82.62 77 ARG A CA 1
ATOM 610 C C . ARG A 1 77 ? -13.639 -1.975 -0.968 1.00 82.62 77 ARG A C 1
ATOM 612 O O . ARG A 1 77 ? -14.608 -2.445 -0.377 1.00 82.62 77 ARG A O 1
ATOM 619 N N . PHE A 1 78 ? -12.531 -2.691 -1.162 1.00 84.88 78 PHE A N 1
ATOM 620 C CA . PHE A 1 78 ? -12.317 -4.005 -0.548 1.00 84.88 78 PHE A CA 1
ATOM 621 C C . PHE A 1 78 ? -11.797 -3.829 0.883 1.00 84.88 78 PHE A C 1
ATOM 623 O O . PHE A 1 78 ? -10.618 -4.053 1.158 1.00 84.88 78 PHE A O 1
ATOM 630 N N . PHE A 1 79 ? -12.662 -3.346 1.778 1.00 86.75 79 PHE A N 1
ATOM 631 C CA . PHE A 1 79 ? -12.293 -2.970 3.149 1.00 86.75 79 PHE A CA 1
ATOM 632 C C . PHE A 1 79 ? -11.781 -4.155 3.978 1.00 86.75 79 PHE A C 1
ATOM 634 O O . PHE A 1 79 ? -10.836 -4.002 4.746 1.00 86.75 79 PHE A O 1
ATOM 641 N N . ASP A 1 80 ? -12.346 -5.341 3.760 1.00 86.38 80 ASP A N 1
ATOM 642 C CA . ASP A 1 80 ? -11.909 -6.609 4.348 1.00 86.38 80 ASP A CA 1
ATOM 643 C C . ASP A 1 80 ? -10.458 -6.940 3.981 1.00 86.38 80 ASP A C 1
ATOM 645 O O . ASP A 1 80 ? -9.604 -7.151 4.845 1.00 86.38 80 ASP A O 1
ATOM 649 N N . ARG A 1 81 ? -10.148 -6.910 2.684 1.00 89.00 81 ARG A N 1
ATOM 650 C CA . ARG A 1 81 ? -8.805 -7.192 2.174 1.00 89.00 81 ARG A CA 1
ATOM 651 C C . ARG A 1 81 ? -7.828 -6.089 2.544 1.00 89.00 81 ARG A C 1
ATOM 653 O O . ARG A 1 81 ? -6.673 -6.394 2.816 1.00 89.00 81 ARG A O 1
ATOM 660 N N . ALA A 1 82 ? -8.270 -4.832 2.564 1.00 90.56 82 ALA A N 1
ATOM 661 C CA . ALA A 1 82 ? -7.442 -3.699 2.963 1.00 90.56 82 ALA A CA 1
ATOM 662 C C . ALA A 1 82 ? -7.002 -3.825 4.425 1.00 90.56 82 ALA A C 1
ATOM 664 O O . ALA A 1 82 ? -5.819 -3.651 4.707 1.00 90.56 82 ALA A O 1
ATOM 665 N N . ALA A 1 83 ? -7.919 -4.174 5.332 1.00 89.12 83 ALA A N 1
ATOM 666 C CA . ALA A 1 83 ? -7.606 -4.352 6.747 1.00 89.12 83 ALA A CA 1
ATOM 667 C C . ALA A 1 83 ? -6.645 -5.525 6.979 1.00 89.12 83 ALA A C 1
ATOM 669 O O . ALA A 1 83 ? -5.628 -5.349 7.646 1.00 89.12 83 ALA A O 1
ATOM 670 N N . LEU A 1 84 ? -6.901 -6.686 6.366 1.00 90.06 84 LEU A N 1
ATOM 671 C CA . LEU A 1 84 ? -6.001 -7.843 6.464 1.00 90.06 84 LEU A CA 1
ATOM 672 C C . LEU A 1 84 ? -4.617 -7.548 5.873 1.00 90.06 84 LEU A C 1
ATOM 674 O O . LEU A 1 84 ? -3.596 -7.911 6.451 1.00 90.06 84 LEU A O 1
ATOM 678 N N . PHE A 1 85 ? -4.572 -6.860 4.730 1.00 90.06 85 PHE A N 1
ATOM 679 C CA . PHE A 1 85 ? -3.317 -6.456 4.106 1.00 90.06 85 PHE A CA 1
ATOM 680 C C . PHE A 1 85 ? -2.547 -5.458 4.977 1.00 90.06 85 PHE A C 1
ATOM 682 O O . PHE A 1 85 ? -1.331 -5.575 5.103 1.00 90.06 85 PHE A O 1
ATOM 689 N N . ALA A 1 86 ? -3.241 -4.505 5.601 1.00 89.06 86 ALA A N 1
ATOM 690 C CA . ALA A 1 86 ? -2.653 -3.561 6.542 1.00 89.06 86 ALA A CA 1
ATOM 691 C C . ALA A 1 86 ? -2.072 -4.265 7.778 1.00 89.06 86 ALA A C 1
ATOM 693 O O . ALA A 1 86 ? -0.935 -3.978 8.146 1.00 89.06 86 ALA A O 1
ATOM 694 N N . GLU A 1 87 ? -2.803 -5.207 8.383 1.00 88.94 87 GLU A N 1
ATOM 695 C CA . GLU A 1 87 ? -2.304 -5.978 9.532 1.00 88.94 87 GLU A CA 1
ATOM 696 C C . GLU A 1 87 ? -1.075 -6.814 9.163 1.00 88.94 87 GLU A C 1
ATOM 698 O O . GLU A 1 87 ? -0.069 -6.738 9.865 1.00 88.94 87 GLU A O 1
ATOM 703 N N . ALA A 1 88 ? -1.093 -7.505 8.019 1.00 91.00 88 ALA A N 1
ATOM 704 C CA . ALA A 1 88 ? 0.076 -8.238 7.533 1.00 91.00 88 ALA A CA 1
ATOM 705 C C . ALA A 1 88 ? 1.274 -7.302 7.297 1.00 91.00 88 ALA A C 1
ATOM 707 O O . ALA A 1 88 ? 2.397 -7.594 7.700 1.00 91.00 88 ALA A O 1
ATOM 708 N N . CYS A 1 89 ? 1.056 -6.138 6.681 1.00 89.25 89 CYS A N 1
ATOM 709 C CA . CYS A 1 89 ? 2.137 -5.182 6.456 1.00 89.25 89 CYS A CA 1
ATOM 710 C C . CYS A 1 89 ? 2.737 -4.635 7.762 1.00 89.25 89 CYS A C 1
ATOM 712 O O . CYS A 1 89 ? 3.936 -4.362 7.797 1.00 89.25 89 CYS A O 1
ATOM 714 N N . LEU A 1 90 ? 1.929 -4.471 8.814 1.00 86.94 90 LEU A N 1
ATOM 715 C CA . LEU A 1 90 ? 2.401 -4.075 10.143 1.00 86.94 90 LEU A CA 1
ATOM 716 C C . LEU A 1 90 ? 3.192 -5.197 10.822 1.00 86.94 90 LEU A C 1
ATOM 718 O O . LEU A 1 90 ? 4.253 -4.928 11.377 1.00 86.94 90 LEU A O 1
ATOM 722 N N . GLU A 1 91 ? 2.721 -6.442 10.733 1.00 89.44 91 GLU A N 1
ATOM 723 C CA . GLU A 1 91 ? 3.404 -7.616 11.292 1.00 89.44 91 GLU A CA 1
ATOM 724 C C . GLU A 1 91 ? 4.812 -7.795 10.706 1.00 89.44 91 GLU A C 1
ATOM 726 O O . GLU A 1 91 ? 5.768 -8.049 11.436 1.00 89.44 91 GLU A O 1
ATOM 731 N N . TYR A 1 92 ? 4.960 -7.590 9.395 1.00 87.19 92 TYR A N 1
ATOM 732 C CA . TYR A 1 92 ? 6.248 -7.691 8.704 1.00 87.19 92 TYR A CA 1
ATOM 733 C C . TYR A 1 92 ? 7.069 -6.388 8.702 1.00 87.19 92 TYR A C 1
ATOM 735 O O . TYR A 1 92 ? 8.137 -6.351 8.090 1.00 87.19 92 TYR A O 1
ATOM 743 N N . GLY A 1 93 ? 6.594 -5.311 9.339 1.00 84.75 93 GLY A N 1
ATOM 744 C CA . GLY A 1 93 ? 7.296 -4.019 9.374 1.00 84.75 93 GLY A CA 1
ATOM 745 C C . GLY A 1 93 ? 7.482 -3.366 7.996 1.00 84.75 93 GLY A C 1
ATOM 746 O O . GLY A 1 93 ? 8.434 -2.621 7.778 1.00 84.75 93 GLY A O 1
ATOM 747 N N . LEU A 1 94 ? 6.594 -3.663 7.044 1.00 85.19 94 LEU A N 1
ATOM 748 C CA . LEU A 1 94 ? 6.670 -3.202 5.649 1.00 85.19 94 LEU A CA 1
ATOM 749 C C . LEU A 1 94 ? 6.124 -1.783 5.453 1.00 85.19 94 LEU A C 1
ATOM 751 O O . LEU A 1 94 ? 6.326 -1.170 4.401 1.00 85.19 94 LEU A O 1
ATOM 755 N N . LEU A 1 95 ? 5.400 -1.271 6.447 1.00 82.62 95 LEU A N 1
ATOM 756 C CA . LEU A 1 95 ? 4.870 0.084 6.469 1.00 82.62 95 LEU A CA 1
ATOM 757 C C . LEU A 1 95 ? 5.651 0.916 7.492 1.00 82.62 95 LEU A C 1
ATOM 759 O O . LEU A 1 95 ? 5.702 0.526 8.658 1.00 82.62 95 LEU A O 1
ATOM 763 N N . PRO A 1 96 ? 6.228 2.065 7.094 1.00 78.06 96 PRO A N 1
ATOM 764 C CA . PRO A 1 96 ? 6.890 2.958 8.033 1.00 78.06 96 PRO A CA 1
ATOM 765 C C . PRO A 1 96 ? 5.825 3.626 8.908 1.00 78.06 96 PRO A C 1
ATOM 767 O O . PRO A 1 96 ? 5.192 4.597 8.499 1.00 78.06 96 PRO A O 1
ATOM 770 N N . THR A 1 97 ? 5.605 3.089 10.107 1.00 69.81 97 THR A N 1
ATOM 771 C CA . THR A 1 97 ? 4.637 3.606 11.093 1.00 69.81 97 THR A CA 1
ATOM 772 C C . THR A 1 97 ? 5.002 4.990 11.631 1.00 69.81 97 THR A C 1
ATOM 774 O O . THR A 1 97 ? 4.161 5.661 12.223 1.00 69.81 97 THR A O 1
ATOM 777 N N . ASP A 1 98 ? 6.236 5.433 11.392 1.00 74.00 98 ASP A N 1
ATOM 778 C CA . ASP A 1 98 ? 6.720 6.769 11.749 1.00 74.00 98 ASP A CA 1
ATOM 779 C C . ASP A 1 98 ? 6.191 7.855 10.791 1.00 74.00 98 ASP A C 1
ATOM 781 O O . ASP A 1 98 ? 6.202 9.043 11.114 1.00 74.00 98 ASP A O 1
ATOM 785 N N . ASP A 1 99 ? 5.706 7.465 9.605 1.00 82.19 99 ASP A N 1
ATOM 786 C CA . ASP A 1 99 ? 5.091 8.375 8.640 1.00 82.19 99 ASP A CA 1
ATOM 787 C C . ASP A 1 99 ? 3.634 8.649 9.043 1.00 82.19 99 ASP A C 1
ATOM 789 O O . ASP A 1 99 ? 2.758 7.788 8.921 1.00 82.19 99 ASP A O 1
ATOM 793 N N . SER A 1 100 ? 3.347 9.886 9.462 1.00 82.38 100 SER A N 1
ATOM 794 C CA . SER A 1 100 ? 1.998 10.312 9.859 1.00 82.38 100 SER A CA 1
ATOM 795 C C . SER A 1 100 ? 0.942 10.033 8.785 1.00 82.38 100 SER A C 1
ATOM 797 O O . SER A 1 100 ? -0.208 9.750 9.111 1.00 82.38 100 SER A O 1
ATOM 799 N N . SER A 1 101 ? 1.310 10.064 7.501 1.00 84.31 101 SER A N 1
ATOM 800 C CA . SER A 1 101 ? 0.368 9.769 6.418 1.00 84.31 101 SER A CA 1
ATOM 801 C C . SER A 1 101 ? 0.021 8.280 6.304 1.00 84.31 101 SER A C 1
ATOM 803 O O . SER A 1 101 ? -1.081 7.943 5.873 1.00 84.31 101 SER A O 1
ATOM 805 N N . VAL A 1 102 ? 0.927 7.385 6.710 1.00 84.19 102 VAL A N 1
ATOM 806 C CA . VAL A 1 102 ? 0.660 5.941 6.800 1.00 84.19 102 VAL A CA 1
ATOM 807 C C . VAL A 1 102 ? -0.235 5.657 7.999 1.00 84.19 102 VAL A C 1
ATOM 809 O O . VAL A 1 102 ? -1.208 4.922 7.857 1.00 84.19 102 VAL A O 1
ATOM 812 N N . SER A 1 103 ? 0.024 6.295 9.140 1.00 84.62 103 SER A N 1
ATOM 813 C CA . SER A 1 103 ? -0.814 6.161 10.337 1.00 84.62 103 SER A CA 1
ATOM 814 C C . SER A 1 103 ? -2.255 6.615 10.083 1.00 84.62 103 SER A C 1
ATOM 816 O O . SER A 1 103 ? -3.183 5.864 10.368 1.00 84.62 103 SER A O 1
ATOM 818 N N . LEU A 1 104 ? -2.461 7.765 9.428 1.00 87.25 104 LEU A N 1
ATOM 819 C CA . LEU A 1 104 ? -3.800 8.233 9.033 1.00 87.25 104 LEU A CA 1
ATOM 820 C C . LEU A 1 104 ? -4.504 7.280 8.053 1.00 87.25 104 LEU A C 1
ATOM 822 O O . LEU A 1 104 ? -5.719 7.080 8.131 1.00 87.25 104 LEU A O 1
ATOM 826 N N . LEU A 1 105 ? -3.751 6.682 7.124 1.00 87.62 105 LEU A N 1
ATOM 827 C CA . LEU A 1 105 ? -4.292 5.689 6.199 1.00 87.62 105 LEU A CA 1
ATOM 828 C C . LEU 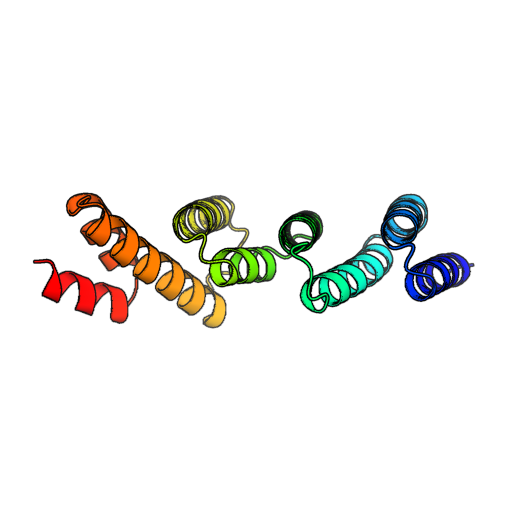A 1 105 ? -4.748 4.431 6.946 1.00 87.62 105 LEU A C 1
ATOM 830 O O . LEU A 1 105 ? -5.836 3.931 6.676 1.00 87.62 105 LEU A O 1
ATOM 834 N N . LEU A 1 106 ? -3.947 3.939 7.892 1.00 88.00 106 LEU A N 1
ATOM 835 C CA . LEU A 1 106 ? -4.288 2.781 8.718 1.00 88.00 106 LEU A CA 1
ATOM 836 C C . LEU A 1 106 ? -5.531 3.050 9.572 1.00 88.00 106 LEU A C 1
ATOM 838 O O . LEU A 1 106 ? -6.452 2.236 9.571 1.00 88.00 106 LEU A O 1
ATOM 842 N N . GLU A 1 107 ? -5.602 4.211 10.225 1.00 89.12 107 GLU A N 1
ATOM 843 C CA . GLU A 1 107 ? -6.782 4.631 10.991 1.00 89.12 107 GLU A CA 1
ATOM 844 C C . GLU A 1 107 ? -8.043 4.664 10.115 1.00 89.12 107 GLU A C 1
ATOM 846 O O . GLU A 1 107 ? -9.093 4.154 10.512 1.00 89.12 107 GLU A O 1
ATOM 851 N N . SER A 1 108 ? -7.931 5.196 8.894 1.00 89.88 108 SER A N 1
ATOM 852 C CA . SER A 1 108 ? -9.038 5.246 7.930 1.00 89.88 108 SER A CA 1
ATOM 853 C C . SER A 1 108 ? -9.475 3.845 7.489 1.00 89.88 108 SER A C 1
ATOM 855 O O . SER A 1 108 ? -10.667 3.542 7.480 1.00 89.88 108 SER A O 1
ATOM 857 N N . VAL A 1 109 ? -8.518 2.966 7.168 1.00 91.38 109 VAL A N 1
ATOM 858 C CA . VAL A 1 109 ? -8.784 1.572 6.774 1.00 91.38 109 VAL A CA 1
ATOM 859 C C . VAL A 1 109 ? -9.489 0.817 7.899 1.00 91.38 109 VAL A C 1
ATOM 861 O O . VAL A 1 109 ? -10.507 0.170 7.651 1.00 91.38 109 VAL A O 1
ATOM 864 N N . PHE A 1 110 ? -8.994 0.917 9.135 1.00 90.00 110 PHE A N 1
ATOM 865 C CA . PHE A 1 110 ? -9.594 0.227 10.278 1.00 90.00 110 PHE A CA 1
ATOM 866 C C . PHE A 1 110 ? -10.969 0.781 10.643 1.00 90.00 110 PHE A C 1
ATOM 868 O O . PHE A 1 110 ? -11.855 0.002 10.987 1.00 90.00 110 PHE A O 1
ATOM 875 N N . THR A 1 111 ? -11.182 2.091 10.512 1.00 89.38 111 THR A N 1
ATOM 876 C CA . THR A 1 111 ? -12.494 2.704 10.757 1.00 89.38 111 THR A CA 1
ATOM 877 C C . THR A 1 111 ? -13.531 2.230 9.740 1.00 89.38 111 THR A C 1
ATOM 879 O O . THR A 1 111 ? -14.621 1.805 10.126 1.00 89.38 111 THR A O 1
ATOM 882 N N . GLU A 1 112 ? -13.205 2.236 8.446 1.00 89.94 112 GLU A N 1
ATOM 883 C CA . GLU A 1 112 ? -14.127 1.744 7.414 1.00 89.94 112 GLU A CA 1
ATOM 884 C C . GLU A 1 112 ? -14.373 0.236 7.537 1.00 89.94 112 GLU A C 1
ATOM 886 O O . GLU A 1 112 ? -15.499 -0.232 7.355 1.00 89.94 112 GLU A O 1
ATOM 891 N N . TYR A 1 113 ? -13.357 -0.532 7.935 1.00 89.94 113 TYR A N 1
ATOM 892 C CA . TYR A 1 113 ? -13.543 -1.949 8.224 1.00 89.94 113 TYR A CA 1
ATOM 893 C C . TYR A 1 113 ? -14.433 -2.184 9.453 1.00 89.94 113 TYR A C 1
ATOM 895 O O . TYR A 1 113 ? -15.290 -3.066 9.426 1.00 89.94 113 TYR A O 1
ATOM 903 N N . ALA A 1 114 ? -14.318 -1.362 10.499 1.00 88.00 114 ALA A N 1
ATOM 904 C CA . ALA A 1 114 ? -15.213 -1.417 11.652 1.00 88.00 114 ALA A CA 1
ATOM 905 C C . ALA A 1 114 ? -16.671 -1.120 11.261 1.00 88.00 114 ALA A C 1
ATOM 907 O O . ALA A 1 114 ? -17.570 -1.857 11.672 1.00 88.00 114 ALA A O 1
ATOM 908 N N . ARG A 1 115 ? -16.914 -0.112 10.405 1.00 87.50 115 ARG A N 1
ATOM 909 C CA . ARG A 1 115 ? -18.254 0.165 9.845 1.00 87.50 115 ARG A CA 1
ATOM 910 C C . ARG A 1 115 ? -18.792 -1.027 9.059 1.00 87.50 115 ARG A C 1
ATOM 912 O O . ARG A 1 115 ? -19.950 -1.405 9.231 1.00 87.50 115 ARG A O 1
ATOM 919 N N . TYR A 1 116 ? -17.953 -1.640 8.227 1.00 88.44 116 TYR A N 1
ATOM 920 C CA . TYR A 1 116 ? -18.316 -2.825 7.452 1.00 88.44 116 TYR A CA 1
ATOM 921 C C . TYR A 1 116 ? -18.683 -4.017 8.353 1.00 88.44 116 TYR A C 1
ATOM 923 O O . TYR A 1 116 ? -19.718 -4.651 8.150 1.00 88.44 116 TYR A O 1
ATOM 931 N N . LEU A 1 117 ? -17.891 -4.288 9.394 1.00 87.56 117 LEU A N 1
ATOM 932 C CA . LEU A 1 117 ? -18.167 -5.351 10.366 1.00 87.56 117 LEU A CA 1
ATOM 933 C C . LEU A 1 117 ? -19.451 -5.096 11.160 1.00 87.56 117 LEU A C 1
ATOM 935 O O . LEU A 1 117 ? -20.222 -6.030 11.392 1.00 87.56 117 LEU A O 1
ATOM 939 N N . TYR A 1 118 ? -19.704 -3.842 11.541 1.00 87.69 118 TYR A N 1
ATOM 940 C CA . TYR A 1 118 ? -20.944 -3.450 12.205 1.00 87.69 118 TYR A CA 1
ATOM 941 C C . TYR A 1 118 ? -22.163 -3.690 11.306 1.00 87.69 118 TYR A C 1
ATOM 943 O O . TYR A 1 118 ? -23.141 -4.282 11.758 1.00 87.69 118 TYR A O 1
ATOM 951 N N . ALA A 1 119 ? -22.080 -3.335 10.019 1.00 86.94 119 ALA A N 1
ATOM 952 C CA . ALA A 1 119 ? -23.156 -3.562 9.051 1.00 86.94 119 ALA A CA 1
ATOM 953 C C . ALA A 1 119 ? -23.508 -5.052 8.864 1.00 86.94 119 ALA A C 1
ATOM 955 O O . ALA A 1 119 ? -24.654 -5.382 8.568 1.00 86.94 119 ALA A O 1
ATOM 956 N N . ILE A 1 120 ? -22.544 -5.956 9.066 1.00 89.00 120 ILE A N 1
ATOM 957 C CA . ILE A 1 120 ? -22.742 -7.417 8.993 1.00 89.00 120 ILE A CA 1
ATOM 958 C C . ILE A 1 120 ? -23.221 -8.000 10.341 1.00 89.00 120 ILE A C 1
ATOM 960 O O . ILE A 1 120 ? -23.586 -9.171 10.424 1.00 89.00 120 ILE A O 1
ATOM 964 N N . GLY A 1 121 ? -23.270 -7.193 11.406 1.00 87.19 121 GLY A N 1
ATOM 965 C CA . GLY A 1 121 ? -23.708 -7.608 12.742 1.00 87.19 121 GLY A CA 1
ATOM 966 C C . GLY A 1 121 ? -22.595 -8.181 13.627 1.00 87.19 121 GLY A C 1
ATOM 967 O O . GLY A 1 121 ? -22.868 -8.689 14.715 1.00 87.19 121 GLY A O 1
ATOM 968 N N . LEU A 1 122 ? -21.327 -8.081 13.215 1.00 88.00 122 LEU A N 1
ATOM 969 C CA . LEU A 1 122 ? -20.166 -8.531 13.993 1.00 88.00 122 LEU A CA 1
ATOM 970 C C . LEU A 1 122 ? -19.698 -7.443 14.968 1.00 88.00 122 LEU A C 1
ATOM 972 O O . LEU A 1 122 ? -18.602 -6.893 14.854 1.00 88.00 122 LEU A O 1
ATOM 976 N N . ILE A 1 123 ? -20.537 -7.150 15.963 1.00 85.75 123 ILE A N 1
ATOM 977 C CA . ILE A 1 123 ? -20.366 -6.009 16.878 1.00 85.75 123 ILE A CA 1
ATOM 978 C C . ILE A 1 123 ? -19.046 -6.088 17.664 1.00 85.75 123 ILE A C 1
ATOM 980 O O . ILE A 1 123 ? -18.336 -5.093 17.774 1.00 85.75 123 ILE A O 1
ATOM 984 N N . ASN A 1 124 ? -18.666 -7.266 18.173 1.00 86.25 124 ASN A N 1
ATOM 985 C CA . ASN A 1 124 ? -17.435 -7.416 18.964 1.00 86.25 124 ASN A CA 1
ATOM 986 C C . ASN A 1 124 ? -16.169 -7.127 18.142 1.00 86.25 124 ASN A C 1
ATOM 988 O O . ASN A 1 124 ? -15.253 -6.463 18.627 1.00 86.25 124 ASN A O 1
ATOM 992 N N . ALA A 1 125 ? -16.132 -7.592 16.890 1.00 85.19 125 ALA A N 1
ATOM 993 C CA . ALA A 1 125 ? -15.019 -7.322 15.987 1.00 85.19 125 ALA A CA 1
ATOM 994 C C . ALA A 1 125 ? -14.999 -5.842 15.575 1.00 85.19 125 ALA A C 1
ATOM 996 O O . ALA A 1 125 ? -13.938 -5.222 15.585 1.00 85.19 125 ALA A O 1
ATOM 997 N N . ALA A 1 126 ? -16.166 -5.249 15.301 1.00 85.75 126 ALA A N 1
ATOM 998 C CA . ALA A 1 126 ? -16.280 -3.821 15.019 1.00 85.75 126 ALA A CA 1
ATOM 999 C C . ALA A 1 126 ? -15.713 -2.974 16.171 1.00 85.75 126 ALA A C 1
ATOM 1001 O O . ALA A 1 126 ? -14.856 -2.128 15.931 1.00 85.75 126 ALA A O 1
ATOM 1002 N N . LYS A 1 127 ? -16.083 -3.271 17.428 1.00 85.94 127 LYS A N 1
ATOM 1003 C CA . LYS A 1 127 ? -15.546 -2.583 18.617 1.00 85.94 127 LYS A CA 1
ATOM 1004 C C . LYS A 1 127 ? -14.019 -2.677 18.702 1.00 85.94 127 LYS A C 1
ATOM 1006 O O . LYS A 1 127 ? -13.368 -1.678 18.998 1.00 85.94 127 LYS A O 1
ATOM 1011 N N . TYR A 1 128 ? -13.436 -3.839 18.399 1.00 87.06 128 TYR A N 1
ATOM 1012 C CA . TYR A 1 128 ? -11.980 -4.004 18.364 1.00 87.06 128 TYR A CA 1
ATOM 1013 C C . TYR A 1 128 ? -11.322 -3.088 17.320 1.00 87.06 128 TYR A C 1
ATOM 1015 O O . TYR A 1 128 ? -10.412 -2.331 17.659 1.00 87.06 128 TYR A O 1
ATOM 1023 N N . TYR A 1 129 ? -11.808 -3.080 16.075 1.00 85.69 129 TYR A N 1
ATOM 1024 C CA . TYR A 1 129 ? -11.236 -2.235 15.019 1.00 85.69 129 TYR A CA 1
ATOM 1025 C C . TYR A 1 129 ? -11.493 -0.737 15.238 1.00 85.69 129 TYR A C 1
ATOM 1027 O O . TYR A 1 129 ? -10.629 0.072 14.901 1.00 85.69 129 TYR A O 1
ATOM 1035 N N . CYS A 1 130 ? -12.584 -0.356 15.909 1.00 85.75 130 CYS A N 1
ATOM 1036 C CA . CYS A 1 130 ? -12.806 1.021 16.354 1.00 85.75 130 CYS A CA 1
ATOM 1037 C C . CYS A 1 130 ? -11.682 1.541 17.257 1.00 85.75 130 CYS A C 1
ATOM 1039 O O . CYS A 1 130 ? -11.267 2.689 17.119 1.00 85.75 130 CYS A O 1
ATOM 1041 N N . THR A 1 131 ? -11.139 0.705 18.152 1.00 83.69 131 THR A N 1
ATOM 1042 C CA . THR A 1 131 ? -10.022 1.128 19.018 1.00 83.69 131 THR A CA 1
ATOM 1043 C C . THR A 1 131 ? -8.734 1.404 18.240 1.00 83.69 131 THR A C 1
ATOM 1045 O O . THR A 1 131 ? -7.926 2.223 18.676 1.00 83.69 131 THR A O 1
ATOM 1048 N N . LYS A 1 132 ? -8.566 0.774 17.068 1.00 82.31 132 LYS A N 1
ATOM 1049 C CA . LYS A 1 132 ? -7.439 0.995 16.149 1.00 82.31 132 LYS A CA 1
ATOM 1050 C C . LYS A 1 132 ? -7.675 2.146 15.160 1.00 82.31 132 LYS A C 1
ATOM 1052 O O . LYS A 1 132 ? -6.726 2.605 14.537 1.00 82.31 132 LYS A O 1
ATOM 1057 N N . GLY A 1 133 ? -8.916 2.615 15.010 1.00 77.62 133 GLY A N 1
ATOM 1058 C CA . GLY A 1 133 ? -9.335 3.628 14.031 1.00 77.62 133 GLY A CA 1
ATOM 1059 C C . GLY A 1 133 ? -9.102 5.091 14.436 1.00 77.62 133 GLY A C 1
ATOM 1060 O O . GLY A 1 133 ? -9.728 5.988 13.874 1.00 77.62 133 GLY A O 1
ATOM 1061 N N . GLY A 1 134 ? -8.261 5.364 15.436 1.00 80.19 134 GLY A N 1
ATOM 1062 C CA . GLY A 1 134 ? -7.964 6.736 15.862 1.00 80.19 134 GLY A CA 1
ATOM 1063 C C . GLY A 1 134 ? -9.184 7.481 16.429 1.00 80.19 134 GLY A C 1
ATOM 1064 O O . GLY A 1 134 ? -9.968 6.927 17.201 1.00 80.19 134 GLY A O 1
ATOM 1065 N N . GLN A 1 135 ? -9.333 8.767 16.090 1.00 77.06 135 GLN A N 1
ATOM 1066 C CA . GLN A 1 135 ? -10.440 9.606 16.586 1.00 77.06 135 GLN A CA 1
ATOM 1067 C C . GLN A 1 135 ? -11.799 9.223 15.980 1.00 77.06 135 GLN A C 1
ATOM 1069 O O . GLN A 1 135 ? -12.801 9.192 16.693 1.00 77.06 135 GLN A O 1
ATOM 1074 N N . GLU A 1 136 ? -11.833 8.890 14.690 1.00 75.50 136 GLU A N 1
ATOM 1075 C CA . GLU A 1 136 ? -13.064 8.494 13.995 1.00 75.50 136 GLU A CA 1
ATOM 1076 C C . GLU A 1 136 ? -13.550 7.114 14.448 1.00 75.50 136 GLU A C 1
ATOM 1078 O O . GLU A 1 136 ? -14.747 6.913 14.655 1.00 75.50 136 GLU A O 1
ATOM 1083 N N . GLY A 1 137 ? -12.623 6.188 14.709 1.00 76.56 137 GLY A N 1
ATOM 1084 C CA . GLY A 1 137 ? -12.940 4.910 15.338 1.00 76.56 137 GLY A CA 1
ATOM 1085 C C . GLY A 1 137 ? -13.529 5.068 16.744 1.00 76.56 137 GLY A C 1
ATOM 1086 O O . GLY A 1 137 ? -14.486 4.375 17.081 1.00 76.56 137 GLY A O 1
ATOM 1087 N N . LYS A 1 138 ? -13.035 6.017 17.555 1.00 77.75 138 LYS A N 1
ATOM 1088 C CA . LYS A 1 138 ? -13.597 6.302 18.892 1.00 77.75 138 LYS A CA 1
ATOM 1089 C C . LYS A 1 138 ? -15.025 6.841 18.833 1.00 77.75 138 LYS A C 1
ATOM 1091 O O . LYS A 1 138 ? -15.855 6.377 19.603 1.00 77.75 138 LYS A O 1
ATOM 1096 N N . ARG A 1 139 ? -15.326 7.741 17.892 1.00 78.81 139 ARG A N 1
ATOM 1097 C CA . ARG A 1 139 ? -16.702 8.216 17.655 1.00 78.81 139 ARG A CA 1
ATOM 1098 C C . ARG A 1 139 ? -17.629 7.064 17.276 1.00 78.81 139 ARG A C 1
ATOM 1100 O O . ARG A 1 139 ? -18.685 6.902 17.870 1.00 78.81 139 ARG A O 1
ATOM 1107 N N . LEU A 1 140 ? -17.182 6.197 16.363 1.00 77.62 140 LEU A N 1
ATOM 1108 C CA . LEU A 1 140 ? -17.945 5.002 15.997 1.00 77.62 140 LEU A CA 1
ATOM 1109 C C . LEU A 1 140 ? -18.147 4.060 17.196 1.00 77.62 140 LEU A C 1
ATOM 1111 O O . LEU A 1 140 ? -19.179 3.413 17.312 1.00 77.62 140 LEU A O 1
ATOM 1115 N N . LEU A 1 141 ? -17.160 3.955 18.090 1.00 80.38 141 LEU A N 1
ATOM 1116 C CA . LEU A 1 141 ? -17.269 3.136 19.295 1.00 80.38 141 LEU A CA 1
ATOM 1117 C C . LEU A 1 141 ? -18.319 3.675 20.272 1.00 80.38 141 LEU A C 1
ATOM 1119 O O . LEU A 1 141 ? -19.020 2.870 20.884 1.00 80.38 141 LEU A O 1
ATOM 1123 N N . GLU A 1 142 ? -18.414 4.997 20.420 1.00 78.44 142 GLU A N 1
ATOM 1124 C CA . GLU A 1 142 ? -19.428 5.671 21.241 1.00 78.44 142 GLU A CA 1
ATOM 1125 C C . GLU A 1 142 ? -20.839 5.446 20.679 1.00 78.44 142 GLU A C 1
ATOM 1127 O O . GLU A 1 142 ? -21.744 5.147 21.448 1.00 78.44 142 GLU A O 1
ATOM 1132 N N . ASP A 1 143 ? -21.006 5.469 19.353 1.00 75.38 143 ASP A N 1
ATOM 1133 C CA . ASP A 1 143 ? -22.295 5.202 18.691 1.00 75.38 143 ASP A CA 1
ATOM 1134 C C . ASP A 1 143 ? -22.732 3.720 18.762 1.00 75.38 143 ASP A C 1
ATOM 1136 O O . ASP A 1 143 ? -23.920 3.407 18.665 1.00 75.38 143 ASP A O 1
ATOM 1140 N N . ILE A 1 144 ? -21.778 2.788 18.889 1.00 71.62 144 ILE A N 1
ATOM 1141 C CA . ILE A 1 144 ? -22.013 1.328 18.920 1.00 71.62 144 ILE A CA 1
ATOM 1142 C C . ILE A 1 144 ? -22.142 0.780 20.361 1.00 71.62 144 ILE A C 1
ATOM 1144 O O . ILE A 1 144 ? -22.540 -0.379 20.549 1.00 71.62 144 ILE A O 1
ATOM 1148 N N . SER A 1 145 ? -21.749 1.551 21.380 1.00 60.34 145 SER A N 1
ATOM 1149 C CA . SER A 1 145 ? -21.750 1.121 22.792 1.00 60.34 145 SER A CA 1
ATOM 1150 C C . SER A 1 145 ? -23.108 1.281 23.456 1.00 60.34 145 SER A C 1
ATOM 1152 O O . SER A 1 145 ? -23.485 0.300 24.138 1.00 60.34 145 SER A O 1
#

Organism: Paramuricea clavata (NCBI:txid317549)

pLDDT: mean 82.93, std 7.69, range [49.94, 91.38]

Foldseek 3Di:
DAVPLLVVLVVCVVVVNLVVSLVSCVVPHDLVSSLVSLVVVLVVCVPDPDPPLVVSLVSCVVNLVLVVSLVSCVVVVVLVVSLVSLVVCVVVVSDPCVDPVNLQSNLVSLQSNLVVCVVVVVLVSSLVSLVSNPPSSVVVNVVSD